Protein AF-A0A7S4CNW2-F1 (afdb_monomer_lite)

Radius of gyration: 15.55 Å; chains: 1; bounding box: 47×34×31 Å

Structure (mmCIF, N/CA/C/O backbone):
data_AF-A0A7S4CNW2-F1
#
_entry.id   AF-A0A7S4CNW2-F1
#
loop_
_atom_site.group_PDB
_atom_site.id
_atom_site.type_symbol
_atom_site.label_atom_id
_atom_site.label_alt_id
_atom_site.label_comp_id
_atom_site.label_asym_id
_atom_site.label_entity_id
_atom_site.label_seq_id
_atom_site.pdbx_PDB_ins_code
_atom_site.Cartn_x
_atom_site.Cartn_y
_atom_site.Cartn_z
_atom_site.occupancy
_atom_site.B_iso_or_equiv
_atom_site.auth_seq_id
_atom_site.auth_comp_id
_atom_site.auth_asym_id
_atom_site.auth_atom_id
_atom_site.pdbx_PDB_model_num
ATOM 1 N N . GLY A 1 1 ? -12.429 10.058 2.691 1.00 78.94 1 GLY A N 1
ATOM 2 C CA . GLY A 1 1 ? -13.743 10.379 2.092 1.00 78.94 1 GLY A CA 1
ATOM 3 C C . GLY A 1 1 ? -14.707 9.210 2.178 1.00 78.94 1 GLY A C 1
ATOM 4 O O . GLY A 1 1 ? -15.477 9.149 3.122 1.00 78.94 1 GLY A O 1
ATOM 5 N N . MET A 1 2 ? -14.634 8.255 1.245 1.00 91.00 2 MET A N 1
ATOM 6 C CA . MET A 1 2 ? -15.596 7.138 1.163 1.00 91.00 2 MET A CA 1
ATOM 7 C C . MET A 1 2 ? -15.704 6.282 2.433 1.00 91.00 2 MET A C 1
ATOM 9 O O . MET A 1 2 ? -16.817 5.986 2.858 1.00 91.00 2 MET A O 1
ATOM 13 N N . ALA A 1 3 ? -14.583 5.941 3.078 1.00 92.94 3 ALA A N 1
ATOM 14 C CA . ALA A 1 3 ? -14.602 5.167 4.325 1.00 92.94 3 ALA A CA 1
ATOM 15 C C . ALA A 1 3 ? -15.340 5.899 5.465 1.00 92.94 3 ALA A C 1
ATOM 17 O O . ALA A 1 3 ? -16.099 5.276 6.197 1.00 92.94 3 ALA A O 1
ATOM 18 N N . LYS A 1 4 ? -15.205 7.235 5.558 1.00 90.31 4 LYS A N 1
ATOM 19 C CA . LYS A 1 4 ? -15.921 8.061 6.555 1.00 90.31 4 LYS A CA 1
ATOM 20 C C . LYS A 1 4 ? -17.437 8.005 6.356 1.00 90.31 4 LYS A C 1
ATOM 22 O O . LYS A 1 4 ? -18.182 7.946 7.321 1.00 90.31 4 LYS A O 1
ATOM 27 N N . LEU A 1 5 ? -17.883 8.048 5.099 1.00 92.69 5 LEU A N 1
ATOM 28 C CA . LEU A 1 5 ? -19.307 8.100 4.759 1.00 92.69 5 LEU A CA 1
ATOM 29 C C . LEU A 1 5 ? -19.988 6.735 4.861 1.00 92.69 5 LEU A C 1
ATOM 31 O O . LEU A 1 5 ? -21.140 6.649 5.267 1.00 92.69 5 LEU A O 1
ATOM 35 N N . THR A 1 6 ? -19.292 5.680 4.447 1.00 90.00 6 THR A N 1
ATOM 36 C CA . THR A 1 6 ? -19.871 4.331 4.369 1.00 90.00 6 THR A CA 1
ATOM 37 C C . THR A 1 6 ? -19.663 3.519 5.641 1.00 90.00 6 THR A C 1
ATOM 39 O O . THR A 1 6 ? -20.369 2.537 5.844 1.00 90.00 6 THR A O 1
ATOM 42 N N . GLY A 1 7 ? -18.672 3.872 6.467 1.00 87.94 7 GLY A N 1
ATOM 43 C CA . GLY A 1 7 ? -18.209 3.035 7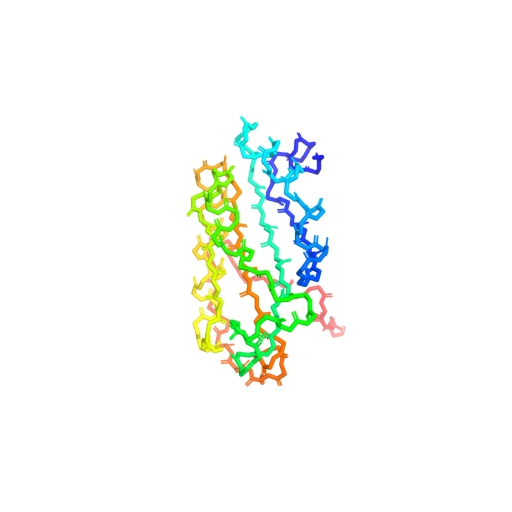.578 1.00 87.94 7 GLY A CA 1
ATOM 44 C C . GLY A 1 7 ? -17.566 1.714 7.130 1.00 87.94 7 GLY A C 1
ATOM 45 O O . GLY A 1 7 ? -17.203 0.897 7.971 1.00 87.94 7 GLY A O 1
ATOM 46 N N . GLY A 1 8 ? -17.432 1.490 5.819 1.00 90.31 8 GLY A N 1
ATOM 47 C CA . GLY A 1 8 ? -16.897 0.272 5.223 1.00 90.31 8 GLY A CA 1
ATOM 48 C C . GLY A 1 8 ? -15.517 0.474 4.603 1.00 90.31 8 GLY A C 1
ATOM 49 O O . GLY A 1 8 ? -15.007 1.592 4.506 1.00 90.31 8 GLY A O 1
ATOM 50 N N . LEU A 1 9 ? -14.922 -0.633 4.154 1.00 93.94 9 LEU A N 1
ATOM 51 C CA . LEU A 1 9 ? -13.632 -0.624 3.467 1.00 93.94 9 LEU A CA 1
ATOM 52 C C . LEU A 1 9 ? -13.704 0.231 2.195 1.00 93.94 9 LEU A C 1
ATOM 54 O O . LEU A 1 9 ? -14.498 -0.045 1.295 1.00 93.94 9 LEU A O 1
ATOM 58 N N . ALA A 1 10 ? -12.827 1.226 2.093 1.00 96.62 10 ALA A N 1
ATOM 59 C CA . ALA A 1 10 ? -12.607 1.966 0.854 1.00 96.62 10 ALA A CA 1
ATOM 60 C C . ALA A 1 10 ? -11.328 1.490 0.152 1.00 96.62 10 ALA A C 1
ATOM 62 O O . ALA A 1 10 ? -10.397 1.012 0.796 1.00 96.62 10 ALA A O 1
ATOM 63 N N . CYS A 1 11 ? -11.261 1.657 -1.169 1.00 96.56 11 CYS A N 1
ATOM 64 C CA . CYS A 1 11 ? -10.081 1.324 -1.963 1.00 96.56 11 CYS A CA 1
ATOM 65 C C . CYS A 1 11 ? -9.643 2.521 -2.810 1.00 96.56 11 CYS A C 1
ATOM 67 O O . CYS A 1 11 ? -10.483 3.251 -3.339 1.00 96.56 11 CYS A O 1
ATOM 69 N N . CYS A 1 12 ? -8.335 2.695 -2.982 1.00 96.00 12 CYS A N 1
ATOM 70 C CA . CYS A 1 12 ? -7.759 3.594 -3.975 1.00 96.00 12 CYS A CA 1
ATOM 71 C C . CYS A 1 12 ? -6.640 2.898 -4.756 1.00 96.00 12 CYS A C 1
ATOM 73 O O . CYS A 1 12 ? -5.991 1.978 -4.258 1.00 96.00 12 CYS A O 1
ATOM 75 N N . VAL A 1 13 ? -6.436 3.331 -6.001 1.00 96.44 13 VAL A N 1
ATOM 76 C CA . VAL A 1 13 ? -5.403 2.800 -6.894 1.00 96.44 13 VAL A CA 1
ATOM 77 C C . VAL A 1 13 ? -4.595 3.963 -7.453 1.00 96.44 13 VAL A C 1
ATOM 79 O O . VAL A 1 13 ? -5.174 4.967 -7.868 1.00 96.44 13 VAL A O 1
ATOM 82 N N . ALA A 1 14 ? -3.272 3.833 -7.480 1.00 95.38 14 ALA A N 1
ATOM 83 C CA . ALA A 1 14 ? -2.386 4.796 -8.123 1.00 95.38 14 ALA A CA 1
ATOM 84 C C . ALA A 1 14 ? -1.214 4.115 -8.839 1.00 95.38 14 ALA A C 1
ATOM 86 O O . ALA A 1 14 ? -0.889 2.949 -8.616 1.00 95.38 14 ALA A O 1
ATOM 87 N N . THR A 1 15 ? -0.555 4.857 -9.722 1.00 93.12 15 THR A N 1
ATOM 88 C CA . THR A 1 15 ? 0.679 4.402 -10.371 1.00 93.12 15 THR A CA 1
ATOM 89 C C . THR A 1 15 ? 1.862 4.445 -9.397 1.00 93.12 15 THR A C 1
ATOM 91 O O . THR A 1 15 ? 1.767 5.011 -8.307 1.00 93.12 15 THR A O 1
ATOM 94 N N . SER A 1 16 ? 3.007 3.902 -9.812 1.00 92.31 16 SER A N 1
ATOM 95 C CA . SER A 1 16 ? 4.280 4.093 -9.106 1.00 92.31 16 SER A CA 1
ATOM 96 C C . SER A 1 16 ? 4.677 5.565 -9.024 1.00 92.31 16 SER A C 1
ATOM 98 O O . SER A 1 16 ? 4.171 6.403 -9.780 1.00 92.31 16 SER A O 1
ATOM 100 N N . GLY A 1 17 ? 5.634 5.865 -8.147 1.00 92.00 17 GLY A N 1
ATOM 101 C CA . GLY A 1 17 ? 6.310 7.159 -8.109 1.00 92.00 17 GLY A CA 1
ATOM 102 C C . GLY A 1 17 ? 5.337 8.308 -7.810 1.00 92.00 17 GLY A C 1
ATOM 103 O O . GLY A 1 17 ? 4.778 8.316 -6.715 1.00 92.00 17 GLY A O 1
ATOM 104 N N . PRO A 1 18 ? 5.095 9.252 -8.745 1.00 93.12 18 PRO A N 1
ATOM 105 C CA . PRO A 1 18 ? 4.236 10.418 -8.510 1.00 93.12 18 PRO A CA 1
ATOM 106 C C . PRO A 1 18 ? 2.801 10.057 -8.094 1.00 93.12 18 PRO A C 1
ATOM 108 O O . PRO A 1 18 ? 2.192 10.759 -7.290 1.00 93.12 18 PRO A O 1
ATOM 111 N N . GLY A 1 19 ? 2.258 8.950 -8.614 1.00 93.94 19 GLY A N 1
ATOM 112 C CA . GLY A 1 19 ? 0.929 8.475 -8.230 1.00 93.94 19 GLY A CA 1
ATOM 113 C C . GLY A 1 19 ? 0.885 8.074 -6.756 1.00 93.94 19 GLY A C 1
ATOM 114 O O . GLY A 1 19 ? 0.055 8.575 -6.000 1.00 93.94 19 GLY A O 1
ATOM 115 N N . ALA A 1 20 ? 1.820 7.220 -6.338 1.00 94.69 20 ALA A N 1
ATOM 116 C CA . ALA A 1 20 ? 1.963 6.792 -4.953 1.00 94.69 20 ALA A CA 1
ATOM 117 C C . ALA A 1 20 ? 2.240 7.977 -4.011 1.00 94.69 20 ALA A C 1
ATOM 119 O O . ALA A 1 20 ? 1.600 8.089 -2.970 1.00 94.69 20 ALA A O 1
ATOM 120 N N . THR A 1 21 ? 3.128 8.905 -4.379 1.00 95.00 21 THR A N 1
ATOM 121 C CA . THR A 1 21 ? 3.435 10.072 -3.533 1.00 95.00 21 THR A CA 1
ATOM 122 C C . THR A 1 21 ? 2.241 11.006 -3.357 1.00 95.00 21 THR A C 1
ATOM 124 O O . THR A 1 21 ? 2.074 11.576 -2.282 1.00 95.00 21 THR A O 1
ATOM 127 N N . ASN A 1 22 ? 1.379 11.138 -4.370 1.00 95.94 22 ASN A N 1
ATOM 128 C CA . ASN A 1 22 ? 0.163 11.946 -4.265 1.00 95.94 22 ASN A CA 1
ATOM 129 C C . ASN A 1 22 ? -0.879 11.333 -3.318 1.00 95.94 22 ASN A C 1
ATOM 131 O O . ASN A 1 22 ? -1.722 12.059 -2.796 1.00 95.94 22 ASN A O 1
ATOM 135 N N . LEU A 1 23 ? -0.826 10.019 -3.072 1.00 96.19 23 LEU A N 1
ATOM 136 C CA . LEU A 1 23 ? -1.700 9.372 -2.096 1.00 96.19 23 LEU A CA 1
ATOM 137 C C . LEU A 1 23 ? -1.263 9.620 -0.648 1.00 96.19 23 LEU A C 1
ATOM 139 O O . LEU A 1 23 ? -2.100 9.518 0.245 1.00 96.19 23 LEU A O 1
ATOM 143 N N . THR A 1 24 ? 0.008 9.946 -0.396 1.00 95.44 24 THR A N 1
ATOM 144 C CA . THR A 1 24 ? 0.588 9.977 0.956 1.00 95.44 24 THR A CA 1
ATOM 145 C C . THR A 1 24 ? -0.228 10.805 1.939 1.00 95.44 24 THR A C 1
ATOM 147 O O . THR A 1 24 ? -0.581 10.301 2.999 1.00 95.44 24 THR A O 1
ATOM 150 N N . THR A 1 25 ? -0.587 12.040 1.595 1.00 95.69 25 THR A N 1
ATOM 151 C CA . THR A 1 25 ? -1.337 12.920 2.506 1.00 95.69 25 THR A CA 1
ATOM 152 C C . THR A 1 25 ? -2.712 12.350 2.853 1.00 95.69 25 THR A C 1
ATOM 154 O O . THR A 1 25 ? -3.079 12.308 4.023 1.00 95.69 25 THR A O 1
ATOM 157 N N . GLY A 1 26 ? -3.448 11.848 1.859 1.00 95.50 26 GLY A N 1
ATOM 158 C CA . GLY A 1 26 ? -4.773 11.262 2.069 1.00 95.50 26 GLY A CA 1
ATOM 159 C C . GLY A 1 26 ? -4.742 9.927 2.816 1.00 95.50 26 GLY A C 1
ATOM 160 O O . GLY A 1 26 ? -5.658 9.633 3.579 1.00 95.50 26 GLY A O 1
ATOM 161 N N . LEU A 1 27 ? -3.700 9.116 2.617 1.00 96.50 27 LEU A N 1
ATOM 162 C CA . LEU A 1 27 ? -3.536 7.854 3.339 1.00 96.50 27 LEU A CA 1
ATOM 163 C C . LEU A 1 27 ? -3.108 8.079 4.789 1.00 96.50 27 LEU A C 1
ATOM 165 O O . LEU A 1 27 ? -3.596 7.385 5.672 1.00 96.50 27 LEU A O 1
ATOM 169 N N . VAL A 1 28 ? -2.247 9.061 5.051 1.00 96.12 28 VAL A N 1
ATOM 170 C CA . VAL A 1 28 ? -1.869 9.423 6.422 1.00 96.12 28 VAL A CA 1
ATOM 171 C C . VAL A 1 28 ? -3.069 9.995 7.182 1.00 96.12 28 VAL A C 1
ATOM 173 O O . VAL A 1 28 ? -3.295 9.587 8.316 1.00 96.12 28 VAL A O 1
ATOM 176 N N . ASP A 1 29 ? -3.888 10.847 6.551 1.00 95.69 29 ASP A N 1
ATOM 177 C CA . ASP A 1 29 ? -5.164 11.320 7.123 1.00 95.69 29 ASP A CA 1
ATOM 178 C C . ASP A 1 29 ? -6.096 10.147 7.459 1.00 95.69 29 ASP A C 1
ATOM 180 O O . ASP A 1 29 ? -6.600 10.034 8.572 1.00 95.69 29 ASP A O 1
ATOM 184 N N . ALA A 1 30 ? -6.261 9.203 6.526 1.00 95.62 30 ALA A N 1
ATOM 185 C CA . ALA A 1 30 ? -7.097 8.030 6.756 1.00 95.62 30 ALA A CA 1
ATOM 186 C C . ALA A 1 30 ? -6.575 7.121 7.882 1.00 95.62 30 ALA A C 1
ATOM 188 O O . ALA A 1 30 ? -7.378 6.555 8.621 1.00 95.62 30 ALA A O 1
ATOM 189 N N . ALA A 1 31 ? -5.253 6.983 8.020 1.00 94.75 31 ALA A N 1
ATOM 190 C CA . ALA A 1 31 ? -4.642 6.217 9.101 1.00 94.75 31 ALA A CA 1
ATOM 191 C C . ALA A 1 31 ? -4.817 6.916 10.458 1.00 94.75 31 ALA A C 1
ATOM 193 O O . ALA A 1 31 ? -5.128 6.248 11.441 1.00 94.75 31 ALA A O 1
ATOM 194 N N . ALA A 1 32 ? -4.662 8.243 10.500 1.00 94.62 32 ALA A N 1
ATOM 195 C CA . ALA A 1 32 ? -4.870 9.049 11.702 1.00 94.62 32 ALA A CA 1
ATOM 196 C C . ALA A 1 32 ? -6.331 9.020 12.183 1.00 94.62 32 ALA A C 1
ATOM 198 O O . ALA A 1 32 ? -6.582 9.019 13.385 1.00 94.62 32 ALA A O 1
ATOM 199 N N . ASP A 1 33 ? -7.278 8.921 11.250 1.00 95.00 33 ASP A N 1
ATOM 200 C CA . ASP A 1 33 ? -8.713 8.838 11.531 1.00 95.00 33 ASP A CA 1
ATOM 201 C C . ASP A 1 33 ? -9.228 7.406 11.758 1.00 95.00 33 ASP A C 1
ATOM 203 O O . ASP A 1 33 ? -10.440 7.192 11.826 1.00 95.00 33 ASP A O 1
ATOM 207 N N . PHE A 1 34 ? -8.333 6.417 11.858 1.00 94.38 34 PHE A N 1
ATOM 208 C CA . PHE A 1 34 ? -8.679 5.003 12.041 1.00 94.38 34 PHE A CA 1
ATOM 209 C C . PHE A 1 34 ? -9.686 4.487 10.997 1.00 94.38 34 PHE A C 1
ATOM 211 O O . PHE A 1 34 ? -10.697 3.850 11.310 1.00 94.38 34 PHE A O 1
ATOM 218 N N . LEU A 1 35 ? -9.447 4.7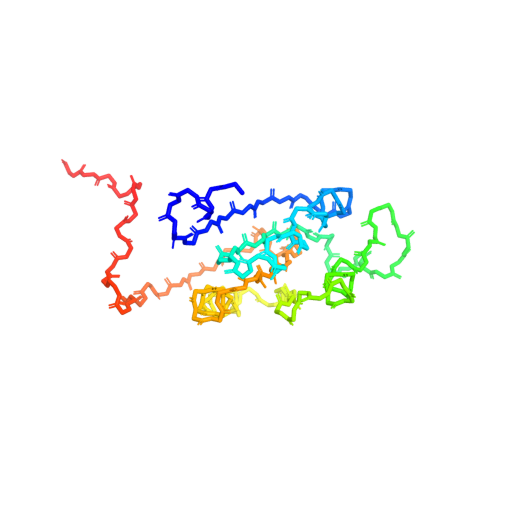96 9.722 1.00 96.12 35 LEU A N 1
ATOM 219 C CA . LEU A 1 35 ? -10.345 4.407 8.640 1.00 96.12 35 LEU A CA 1
ATOM 220 C C . LEU A 1 35 ? -9.852 3.152 7.913 1.00 96.12 35 LEU A C 1
ATOM 222 O O . LEU A 1 35 ? -8.677 3.082 7.546 1.00 96.12 35 LEU A O 1
ATOM 226 N N . PRO A 1 36 ? -10.750 2.198 7.600 1.00 96.50 36 PRO A N 1
ATOM 227 C CA . PRO A 1 36 ? -10.403 1.019 6.818 1.00 96.50 36 PRO A CA 1
ATOM 228 C C . PRO A 1 36 ? -10.195 1.402 5.345 1.00 96.50 36 PRO A C 1
ATOM 230 O O . PRO A 1 36 ? -11.155 1.614 4.595 1.00 96.50 36 PRO A O 1
ATOM 233 N N . VAL A 1 37 ? -8.936 1.484 4.909 1.00 97.44 37 VAL A N 1
ATOM 234 C CA . VAL A 1 37 ? -8.586 1.814 3.516 1.00 97.44 37 VAL A CA 1
ATOM 235 C C . VAL A 1 37 ? -7.560 0.834 2.958 1.00 97.44 37 VAL A C 1
ATOM 237 O O . VAL A 1 37 ? -6.523 0.587 3.565 1.00 97.44 37 VAL A O 1
ATOM 240 N N . LEU A 1 38 ? -7.822 0.321 1.757 1.00 97.81 38 LEU A N 1
ATOM 241 C CA . LEU A 1 38 ? -6.863 -0.423 0.947 1.00 97.81 38 LEU A CA 1
ATOM 242 C C . LEU A 1 38 ? -6.278 0.490 -0.141 1.00 97.81 38 LEU A C 1
ATOM 244 O O . LEU A 1 38 ? -6.998 0.982 -1.007 1.00 97.81 38 LEU A O 1
ATOM 248 N N . ALA A 1 39 ? -4.966 0.694 -0.121 1.00 97.56 39 ALA A N 1
ATOM 249 C CA . ALA A 1 39 ? -4.233 1.428 -1.142 1.00 97.56 39 ALA A CA 1
ATOM 250 C C . ALA A 1 39 ? -3.454 0.461 -2.035 1.00 97.56 39 ALA A C 1
ATOM 252 O O . ALA A 1 39 ? -2.630 -0.314 -1.550 1.00 97.56 39 ALA A O 1
ATOM 253 N N . ILE A 1 40 ? -3.680 0.527 -3.343 1.00 97.12 40 ILE A N 1
ATOM 254 C CA . ILE A 1 40 ? -2.980 -0.303 -4.325 1.00 97.12 40 ILE A CA 1
ATOM 255 C C . ILE A 1 40 ? -2.109 0.598 -5.188 1.00 97.12 40 ILE A C 1
ATOM 257 O O . ILE A 1 40 ? -2.596 1.560 -5.782 1.00 97.12 40 ILE A O 1
ATOM 261 N N . THR A 1 41 ? -0.821 0.288 -5.283 1.00 96.06 41 THR A N 1
ATOM 262 C CA . THR A 1 41 ? 0.091 1.019 -6.165 1.00 96.06 41 THR A CA 1
ATOM 263 C C . THR A 1 41 ? 0.756 0.104 -7.177 1.00 96.06 41 THR A C 1
ATOM 265 O O . THR A 1 41 ? 1.060 -1.054 -6.895 1.00 96.06 41 THR A O 1
ATOM 268 N N . GLY A 1 42 ? 1.010 0.627 -8.374 1.00 93.38 42 GLY A N 1
ATOM 269 C CA . GLY A 1 42 ? 1.956 0.002 -9.297 1.00 93.38 42 GLY A CA 1
ATOM 270 C C . GLY A 1 42 ? 3.398 0.211 -8.830 1.00 93.38 42 GLY A C 1
ATOM 271 O O . GLY A 1 42 ? 3.708 1.221 -8.206 1.00 93.38 42 GLY A O 1
ATOM 272 N N . LEU A 1 43 ? 4.293 -0.709 -9.168 1.00 91.44 43 LEU A N 1
ATOM 273 C CA . LEU A 1 43 ? 5.747 -0.588 -9.061 1.00 91.44 43 LEU A CA 1
ATOM 274 C C . LEU A 1 43 ? 6.368 -0.740 -10.450 1.00 91.44 43 LEU A C 1
ATOM 276 O O . LEU A 1 43 ? 5.781 -1.346 -11.351 1.00 91.44 43 LEU A O 1
ATOM 280 N N . LYS A 1 44 ? 7.593 -0.233 -10.616 1.00 90.31 44 LYS A N 1
ATOM 281 C CA . LYS A 1 44 ? 8.399 -0.580 -11.792 1.00 90.31 44 LYS A CA 1
ATOM 282 C C . LYS A 1 44 ? 8.675 -2.078 -11.837 1.00 90.31 44 LYS A C 1
ATOM 284 O O . LYS A 1 44 ? 8.507 -2.789 -10.845 1.00 90.31 44 LYS A O 1
ATOM 289 N N . ALA A 1 45 ? 9.106 -2.533 -13.010 1.00 88.81 45 ALA A N 1
ATOM 290 C CA . ALA A 1 45 ? 9.493 -3.917 -13.195 1.00 88.81 45 ALA A CA 1
ATOM 291 C C . ALA A 1 45 ? 10.586 -4.273 -12.185 1.00 88.81 45 ALA A C 1
ATOM 293 O O . ALA A 1 45 ? 11.482 -3.461 -11.951 1.00 88.81 45 ALA A O 1
ATOM 294 N N . ARG A 1 46 ? 10.534 -5.479 -11.612 1.00 89.00 46 ARG A N 1
ATOM 295 C CA . ARG A 1 46 ? 11.480 -5.909 -10.562 1.00 89.00 46 ARG A CA 1
ATOM 296 C C . ARG A 1 46 ? 12.950 -5.688 -10.948 1.00 89.00 46 ARG A C 1
ATOM 298 O O . ARG A 1 46 ? 13.745 -5.293 -10.105 1.00 89.00 46 ARG A O 1
ATOM 305 N N . ARG A 1 47 ? 13.282 -5.867 -12.232 1.00 87.12 47 ARG A N 1
ATOM 306 C CA . ARG A 1 47 ? 14.622 -5.640 -12.813 1.00 87.12 47 ARG A CA 1
ATOM 307 C C . ARG A 1 47 ? 15.104 -4.181 -12.803 1.00 87.12 47 ARG A C 1
ATOM 309 O O . ARG A 1 47 ? 16.293 -3.950 -12.943 1.00 87.12 47 ARG A O 1
ATOM 316 N N . ASP A 1 48 ? 14.189 -3.218 -12.704 1.00 84.94 48 ASP A N 1
ATOM 317 C CA . ASP A 1 48 ? 14.474 -1.781 -12.813 1.00 84.94 48 ASP A CA 1
ATOM 318 C C . ASP A 1 48 ? 14.461 -1.076 -11.440 1.00 84.94 48 ASP A C 1
ATOM 320 O O . ASP A 1 48 ? 14.716 0.129 -11.368 1.00 84.94 48 ASP A O 1
ATOM 324 N N . LEU A 1 49 ? 14.148 -1.803 -10.359 1.00 84.25 49 LEU A N 1
ATOM 325 C CA . LEU A 1 49 ? 14.082 -1.271 -8.995 1.00 84.25 49 LEU A CA 1
ATOM 326 C C . LEU A 1 49 ? 15.483 -1.050 -8.412 1.00 84.25 49 LEU A C 1
ATOM 328 O O . LEU A 1 49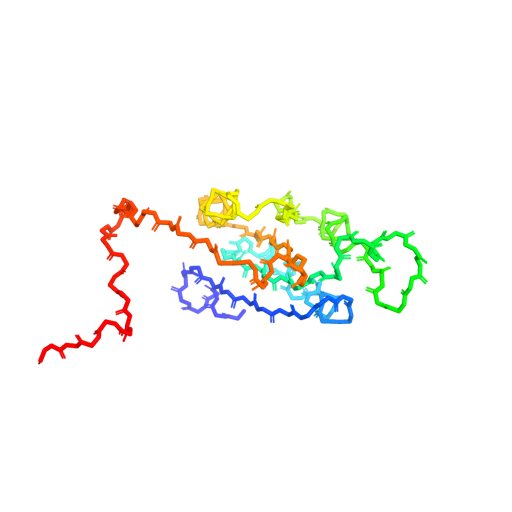 ? 16.352 -1.910 -8.519 1.00 84.25 49 LEU A O 1
ATOM 332 N N . GLY A 1 50 ? 15.696 0.091 -7.753 1.00 79.69 50 GLY A N 1
ATOM 333 C CA . GLY A 1 50 ? 16.962 0.421 -7.084 1.00 79.69 50 GLY A CA 1
ATOM 334 C C . GLY A 1 50 ? 18.069 0.935 -8.013 1.00 79.69 50 GLY A C 1
ATOM 335 O O . GLY A 1 50 ? 19.161 1.263 -7.547 1.00 79.69 50 GLY A O 1
ATOM 336 N N . HIS A 1 51 ? 17.794 1.062 -9.312 1.00 82.50 51 HIS A N 1
ATOM 337 C CA . HIS A 1 51 ? 18.731 1.573 -10.314 1.00 82.50 51 HIS A CA 1
ATOM 338 C C . HIS A 1 51 ? 18.689 3.105 -10.481 1.00 82.50 51 HIS A C 1
ATOM 340 O O . HIS A 1 51 ? 19.287 3.626 -11.425 1.00 82.50 51 HIS A O 1
ATOM 346 N N . ARG A 1 52 ? 17.991 3.837 -9.594 1.00 76.50 52 ARG A N 1
ATOM 347 C CA . ARG A 1 52 ? 17.809 5.307 -9.630 1.00 76.50 52 ARG A CA 1
ATOM 348 C C . ARG A 1 52 ? 17.276 5.810 -10.971 1.00 76.50 52 ARG A C 1
ATOM 350 O O . ARG A 1 52 ? 17.619 6.889 -11.448 1.00 76.50 52 ARG A O 1
ATOM 357 N N . GLN A 1 53 ? 16.435 4.993 -11.589 1.00 76.75 53 GLN A N 1
ATOM 358 C CA . GLN A 1 53 ? 15.802 5.299 -12.861 1.00 76.75 53 GLN A CA 1
ATOM 359 C C . GLN A 1 53 ? 14.593 6.221 -12.652 1.00 76.75 53 GLN A C 1
ATOM 361 O O . GLN A 1 53 ? 14.141 6.456 -11.532 1.00 76.75 53 GLN A O 1
ATOM 366 N N . PHE A 1 54 ? 14.018 6.726 -13.744 1.00 78.31 54 PHE A N 1
ATOM 367 C CA . PHE A 1 54 ? 12.803 7.543 -13.686 1.00 78.31 54 PHE A CA 1
ATOM 368 C C . PHE A 1 54 ? 11.695 6.849 -12.869 1.00 78.31 54 PHE A C 1
ATOM 370 O O . PHE A 1 54 ? 11.370 5.692 -13.154 1.00 78.31 54 PHE A O 1
ATOM 377 N N . GLN A 1 55 ? 11.141 7.558 -11.876 1.00 81.56 55 GLN A N 1
ATOM 378 C CA . GLN A 1 55 ? 10.110 7.094 -10.927 1.00 81.56 55 GLN A CA 1
ATOM 379 C C . GLN A 1 55 ? 10.507 5.913 -10.017 1.00 81.56 55 GLN A C 1
ATOM 381 O O . GLN A 1 55 ? 9.635 5.237 -9.473 1.00 81.56 55 GLN A O 1
ATOM 386 N N . ASP A 1 56 ? 11.805 5.673 -9.819 1.00 83.44 56 ASP A N 1
ATOM 387 C CA . ASP A 1 56 ? 12.320 4.686 -8.864 1.00 83.44 56 ASP A CA 1
ATOM 388 C C . ASP A 1 56 ? 12.259 5.237 -7.428 1.00 83.44 56 ASP A C 1
ATOM 390 O O . ASP A 1 56 ? 13.228 5.774 -6.891 1.00 83.44 56 ASP A O 1
ATOM 394 N N . ILE A 1 57 ? 11.066 5.172 -6.831 1.00 87.44 57 ILE A N 1
ATOM 395 C CA . ILE A 1 57 ? 10.809 5.564 -5.443 1.00 87.44 57 ILE A CA 1
ATOM 396 C C . ILE A 1 57 ? 10.517 4.303 -4.636 1.00 87.44 57 ILE A C 1
ATOM 398 O O . ILE A 1 57 ? 9.639 3.517 -4.995 1.00 87.44 57 ILE A O 1
ATOM 402 N N . ASN A 1 58 ? 11.189 4.139 -3.492 1.00 90.69 58 ASN A N 1
ATOM 403 C CA . ASN A 1 58 ? 10.832 3.102 -2.526 1.00 90.69 58 ASN A CA 1
ATOM 404 C C . ASN A 1 58 ? 9.560 3.502 -1.758 1.00 90.69 58 ASN A C 1
ATOM 406 O O . ASN A 1 58 ? 9.595 3.895 -0.592 1.00 90.69 58 ASN A O 1
ATOM 410 N N . GLN A 1 59 ? 8.423 3.417 -2.445 1.00 92.88 59 GLN A N 1
ATOM 411 C CA . GLN A 1 59 ? 7.117 3.789 -1.906 1.00 92.88 59 GLN A CA 1
ATOM 412 C C . GLN A 1 59 ? 6.6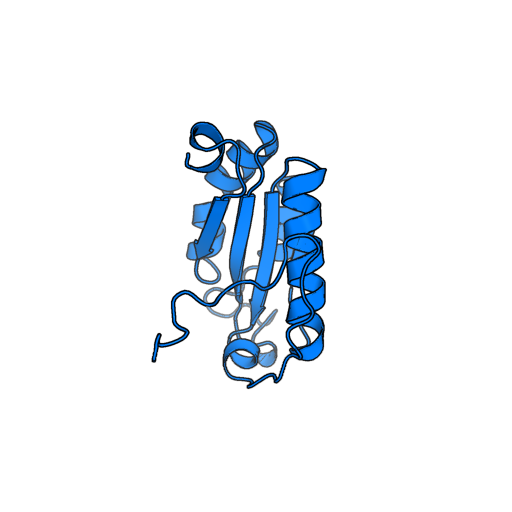66 2.872 -0.759 1.00 92.88 59 GLN A C 1
ATOM 414 O O . GLN A 1 59 ? 5.927 3.314 0.113 1.00 92.88 59 GLN A O 1
ATOM 419 N N . ILE A 1 60 ? 7.160 1.627 -0.695 1.00 94.69 60 ILE A N 1
ATOM 420 C CA . ILE A 1 60 ? 6.884 0.718 0.427 1.00 94.69 60 ILE A CA 1
ATOM 421 C C . ILE A 1 60 ? 7.443 1.315 1.721 1.00 94.69 60 ILE A C 1
ATOM 423 O O . ILE A 1 60 ? 6.680 1.530 2.662 1.00 94.69 60 ILE A O 1
ATOM 427 N N . ALA A 1 61 ? 8.742 1.633 1.735 1.00 94.56 61 ALA A N 1
ATOM 428 C CA . ALA A 1 61 ? 9.406 2.243 2.884 1.00 94.56 61 ALA A CA 1
ATOM 429 C C . ALA A 1 61 ? 8.856 3.644 3.187 1.00 94.56 61 ALA A C 1
ATOM 431 O O . ALA A 1 61 ? 8.681 3.999 4.348 1.00 94.56 61 ALA A O 1
ATOM 432 N N . MET A 1 62 ? 8.529 4.426 2.153 1.00 95.38 62 MET A N 1
ATOM 433 C CA . MET A 1 62 ? 7.904 5.741 2.313 1.00 95.38 62 MET A CA 1
ATOM 434 C C . MET A 1 62 ? 6.607 5.658 3.126 1.00 95.38 62 MET A C 1
ATOM 436 O O . MET A 1 62 ? 6.446 6.403 4.087 1.00 95.38 62 MET A O 1
ATOM 440 N N . PHE A 1 63 ? 5.701 4.739 2.778 1.00 96.56 63 PHE A N 1
ATOM 441 C CA . PHE A 1 63 ? 4.441 4.578 3.503 1.00 96.56 63 PHE A CA 1
ATOM 442 C C . PHE A 1 63 ? 4.633 4.000 4.909 1.00 96.56 63 PHE A C 1
ATOM 444 O O . PHE A 1 63 ? 3.965 4.455 5.834 1.00 96.56 63 PHE A O 1
ATOM 451 N N . GLN A 1 64 ? 5.574 3.068 5.100 1.00 96.06 64 GLN A N 1
ATOM 452 C CA . GLN A 1 64 ? 5.915 2.555 6.438 1.00 96.06 64 GLN A CA 1
ATOM 453 C C . GLN A 1 64 ? 6.389 3.685 7.357 1.00 96.06 64 GLN A C 1
ATOM 455 O O . GLN A 1 64 ? 5.885 3.840 8.466 1.00 96.06 64 GLN A O 1
ATOM 460 N N . ASN A 1 65 ? 7.295 4.529 6.859 1.00 94.75 65 ASN A N 1
ATOM 461 C CA . ASN A 1 65 ? 7.817 5.675 7.600 1.00 94.75 65 ASN A CA 1
ATOM 462 C C . ASN A 1 65 ? 6.760 6.767 7.831 1.00 94.75 65 ASN A C 1
ATOM 464 O O . ASN A 1 65 ? 6.898 7.561 8.755 1.00 94.75 65 ASN A O 1
ATOM 468 N N . ALA A 1 66 ? 5.705 6.803 7.015 1.00 92.88 66 ALA A N 1
ATOM 469 C CA . ALA A 1 66 ? 4.573 7.710 7.174 1.00 92.88 66 ALA A CA 1
ATOM 470 C C . ALA A 1 66 ? 3.511 7.202 8.174 1.00 92.88 66 ALA A C 1
ATOM 472 O O . ALA A 1 66 ? 2.494 7.864 8.361 1.00 92.88 66 ALA A O 1
ATOM 473 N N . GLY A 1 67 ? 3.725 6.046 8.815 1.00 91.31 67 GLY A N 1
ATOM 474 C CA . GLY A 1 67 ? 2.811 5.479 9.815 1.00 91.31 67 GLY A CA 1
ATOM 475 C C . GLY A 1 67 ? 1.850 4.411 9.283 1.00 91.31 67 GLY A C 1
ATOM 476 O O . GLY A 1 67 ? 0.978 3.956 10.019 1.00 91.31 67 GLY A O 1
ATOM 477 N N . ILE A 1 68 ? 2.002 3.970 8.029 1.00 95.44 68 ILE A N 1
ATOM 478 C CA . ILE A 1 68 ? 1.203 2.880 7.451 1.00 95.44 68 ILE A CA 1
ATOM 479 C C . ILE A 1 68 ? 1.927 1.555 7.706 1.00 95.44 68 ILE A C 1
ATOM 481 O O . ILE A 1 68 ? 2.754 1.105 6.908 1.00 95.44 68 ILE A O 1
ATOM 485 N N . SER A 1 69 ? 1.605 0.924 8.836 1.00 88.88 69 SER A N 1
ATOM 486 C CA . SER A 1 69 ? 2.271 -0.294 9.319 1.00 88.88 69 SER A CA 1
ATOM 487 C C . SER A 1 69 ? 2.187 -1.463 8.334 1.00 88.88 69 SER A C 1
ATOM 489 O O . SER A 1 69 ? 3.153 -2.206 8.155 1.00 88.88 69 SER A O 1
ATOM 491 N N . PHE A 1 70 ? 1.045 -1.631 7.659 1.00 95.50 70 PHE A N 1
ATOM 492 C CA . PHE A 1 70 ? 0.889 -2.648 6.623 1.00 95.50 70 PHE A CA 1
ATOM 493 C C . PHE A 1 70 ? 1.175 -2.037 5.253 1.00 95.50 70 PHE A C 1
ATOM 495 O O . PHE A 1 70 ? 0.281 -1.532 4.586 1.00 95.50 70 PHE A O 1
ATOM 502 N N . SER A 1 71 ? 2.427 -2.100 4.814 1.00 96.62 71 SER A N 1
ATOM 503 C CA . SER A 1 71 ? 2.839 -1.704 3.465 1.00 96.62 71 SER A CA 1
ATOM 504 C C . SER A 1 71 ? 3.768 -2.780 2.911 1.00 96.62 71 SER A C 1
ATOM 506 O O . SER A 1 71 ? 4.840 -3.020 3.474 1.00 96.62 71 SER A O 1
ATOM 508 N N . LYS A 1 72 ? 3.328 -3.486 1.860 1.00 96.25 72 LYS A N 1
ATOM 509 C CA . LYS A 1 72 ? 4.027 -4.654 1.293 1.00 96.25 72 LYS A CA 1
ATOM 510 C C . LYS A 1 72 ? 4.039 -4.636 -0.233 1.00 96.25 72 LYS A C 1
ATOM 512 O O . LYS A 1 72 ? 3.076 -4.209 -0.860 1.00 96.25 72 LYS A O 1
ATOM 517 N N . GLY A 1 73 ? 5.121 -5.141 -0.820 1.00 94.31 73 GLY A N 1
ATOM 518 C CA . GLY A 1 73 ? 5.211 -5.439 -2.250 1.00 94.31 73 GLY A CA 1
ATOM 519 C C . GLY A 1 73 ? 4.843 -6.893 -2.533 1.00 94.31 73 GLY A C 1
ATOM 520 O O . GLY A 1 73 ? 5.192 -7.769 -1.743 1.00 94.31 73 GLY A O 1
ATOM 521 N N . ILE A 1 74 ? 4.149 -7.149 -3.640 1.00 94.12 74 ILE A N 1
ATOM 522 C CA . ILE A 1 74 ? 3.927 -8.500 -4.163 1.00 94.12 74 ILE A CA 1
ATOM 523 C C . ILE A 1 74 ? 5.094 -8.828 -5.093 1.00 94.12 74 ILE A C 1
ATOM 525 O O . ILE A 1 74 ? 5.249 -8.199 -6.136 1.00 94.12 74 ILE A O 1
ATOM 529 N N . TRP A 1 75 ? 5.925 -9.793 -4.706 1.00 91.00 75 TRP A N 1
ATOM 530 C CA . TRP A 1 75 ? 7.121 -10.173 -5.469 1.00 91.00 75 TRP A CA 1
ATOM 531 C C . TRP A 1 75 ? 6.940 -11.466 -6.265 1.00 91.00 75 TRP A C 1
ATOM 533 O O . TRP A 1 75 ? 7.588 -11.630 -7.299 1.00 91.00 75 TRP A O 1
ATOM 543 N N . ASP A 1 76 ? 6.045 -12.342 -5.806 1.00 90.62 76 ASP A N 1
ATOM 544 C CA . ASP A 1 76 ? 5.608 -13.560 -6.485 1.00 90.62 76 ASP A CA 1
ATOM 545 C C . ASP A 1 76 ? 4.089 -13.510 -6.699 1.00 90.62 76 ASP A C 1
ATOM 547 O O . ASP A 1 76 ? 3.316 -13.143 -5.809 1.00 90.62 76 ASP A O 1
ATOM 551 N N . SER A 1 77 ? 3.653 -13.871 -7.902 1.00 87.56 77 SER A N 1
ATOM 552 C CA . SER A 1 77 ? 2.257 -13.813 -8.321 1.00 87.56 77 SER A CA 1
ATOM 553 C C . SER A 1 77 ? 1.386 -14.813 -7.553 1.00 87.56 77 SER A C 1
ATOM 555 O O . SER A 1 77 ? 0.211 -14.548 -7.294 1.00 87.56 77 SER A O 1
ATOM 557 N N . LYS A 1 78 ? 1.982 -15.910 -7.068 1.00 87.62 78 LYS A N 1
ATOM 558 C CA . LYS A 1 78 ? 1.312 -16.904 -6.213 1.00 87.62 78 LYS A CA 1
ATOM 559 C C . LYS A 1 78 ? 0.923 -16.357 -4.839 1.00 87.62 78 LYS A C 1
ATOM 561 O O . LYS A 1 78 ? -0.037 -16.836 -4.238 1.00 87.62 78 LYS A O 1
ATOM 566 N N . GLU A 1 79 ? 1.638 -15.351 -4.340 1.00 89.06 79 GLU A N 1
ATOM 567 C CA . GLU A 1 79 ? 1.392 -14.762 -3.020 1.00 89.06 79 GLU A CA 1
ATOM 568 C C . GLU A 1 79 ? 0.335 -13.655 -3.046 1.00 89.06 79 GLU A C 1
ATOM 570 O O . GLU A 1 79 ? -0.147 -13.245 -1.986 1.00 89.06 79 GLU A O 1
ATOM 575 N N . ALA A 1 80 ? -0.056 -13.186 -4.236 1.00 89.44 80 ALA A N 1
ATOM 576 C CA . ALA A 1 80 ? -0.932 -12.032 -4.400 1.00 89.44 80 ALA A CA 1
ATOM 577 C C . ALA A 1 80 ? -2.226 -12.167 -3.585 1.00 89.44 80 ALA A C 1
ATOM 579 O O . ALA A 1 80 ? -2.571 -11.279 -2.807 1.00 89.44 80 ALA A O 1
ATOM 580 N N . VAL A 1 81 ? -2.900 -13.314 -3.691 1.00 88.94 81 VAL A N 1
ATOM 581 C CA . VAL A 1 81 ? -4.168 -13.594 -2.996 1.00 88.94 81 VAL A CA 1
ATOM 582 C C . VAL A 1 81 ? -4.003 -13.531 -1.482 1.00 88.94 81 VAL A C 1
ATOM 584 O O . VAL A 1 81 ? -4.820 -12.922 -0.789 1.00 88.94 81 VAL A O 1
ATOM 587 N N . THR A 1 82 ? -2.935 -14.131 -0.962 1.00 90.56 82 THR A N 1
ATOM 588 C CA . THR A 1 82 ? -2.638 -14.155 0.473 1.00 90.56 82 THR A CA 1
ATOM 589 C C . THR A 1 82 ? -2.321 -12.753 0.983 1.00 90.56 82 THR A C 1
ATOM 591 O O . THR A 1 82 ? -2.842 -12.338 2.017 1.00 90.56 82 THR A O 1
ATOM 594 N N . ILE A 1 83 ? -1.509 -11.987 0.248 1.00 93.88 83 ILE A N 1
ATOM 595 C CA . ILE A 1 83 ? -1.140 -10.617 0.620 1.00 93.88 83 ILE A CA 1
ATOM 596 C C . ILE A 1 83 ? -2.369 -9.706 0.610 1.00 93.88 83 ILE A C 1
ATOM 598 O O . ILE A 1 83 ? -2.568 -8.971 1.576 1.00 93.88 83 ILE A O 1
ATOM 602 N N . PHE A 1 84 ? -3.225 -9.791 -0.411 1.00 93.69 84 PHE A N 1
ATOM 603 C CA . PHE A 1 84 ? -4.474 -9.029 -0.461 1.00 93.69 84 PHE A CA 1
ATOM 604 C C . PHE A 1 84 ? -5.447 -9.418 0.649 1.00 93.69 84 PHE A C 1
ATOM 606 O O . PHE A 1 84 ? -6.005 -8.536 1.297 1.00 93.69 84 PHE A O 1
ATOM 613 N N . SER A 1 85 ? -5.615 -10.715 0.914 1.00 92.31 85 SER A N 1
ATOM 614 C CA . SER A 1 85 ? -6.473 -11.193 2.007 1.00 92.31 85 SER A CA 1
ATOM 615 C C . SER A 1 85 ? -6.001 -10.640 3.351 1.00 92.31 85 SER A C 1
ATOM 617 O O . SER A 1 85 ? -6.798 -10.111 4.122 1.00 92.31 85 SER A O 1
ATOM 619 N N . ASN A 1 86 ? -4.689 -10.672 3.595 1.00 94.69 86 ASN A N 1
ATOM 620 C CA . ASN A 1 86 ? -4.087 -10.104 4.796 1.00 94.69 86 ASN A CA 1
ATOM 621 C C . ASN A 1 86 ? -4.224 -8.577 4.850 1.00 94.69 86 ASN A C 1
ATOM 623 O O . ASN A 1 86 ? -4.483 -8.038 5.922 1.00 94.69 86 ASN A O 1
ATOM 627 N N . ALA A 1 87 ? -4.081 -7.878 3.720 1.00 95.56 87 ALA A N 1
ATOM 628 C CA . ALA A 1 87 ? -4.243 -6.427 3.641 1.00 95.56 87 ALA A CA 1
ATOM 629 C C . ALA A 1 87 ? -5.680 -6.006 3.977 1.00 95.56 87 ALA A C 1
ATOM 631 O O . ALA A 1 87 ? -5.886 -5.131 4.813 1.00 95.56 87 ALA A O 1
ATOM 632 N N . ILE A 1 88 ? -6.673 -6.677 3.384 1.00 95.25 88 ILE A N 1
ATOM 633 C CA . ILE A 1 88 ? -8.100 -6.440 3.638 1.00 95.25 88 ILE A CA 1
ATOM 634 C C . ILE A 1 88 ? -8.440 -6.755 5.095 1.00 95.25 88 ILE A C 1
ATOM 636 O O . ILE A 1 88 ? -9.088 -5.951 5.765 1.00 95.25 88 ILE A O 1
ATOM 640 N N . HIS A 1 89 ? -7.978 -7.899 5.605 1.00 94.25 89 HIS A N 1
ATOM 641 C CA . HIS A 1 89 ? -8.173 -8.273 7.001 1.00 94.25 89 HIS A CA 1
ATOM 642 C C . HIS A 1 89 ? -7.558 -7.237 7.949 1.00 94.25 89 HIS A C 1
ATOM 644 O O . HIS A 1 89 ? -8.212 -6.808 8.891 1.00 94.25 89 HIS A O 1
ATOM 650 N N . THR A 1 90 ? -6.342 -6.769 7.666 1.00 94.38 90 THR A N 1
ATOM 651 C CA . THR A 1 90 ? -5.668 -5.747 8.478 1.00 94.38 90 THR A CA 1
ATOM 652 C C . THR A 1 90 ? -6.434 -4.428 8.450 1.00 94.38 90 THR A C 1
ATOM 654 O O . THR A 1 90 ? -6.752 -3.894 9.508 1.00 94.38 90 THR A O 1
ATOM 657 N N . ALA A 1 91 ? -6.802 -3.936 7.264 1.00 95.62 91 ALA A N 1
ATOM 658 C CA . ALA A 1 91 ? -7.533 -2.680 7.126 1.00 95.62 91 ALA A CA 1
ATOM 659 C C . ALA A 1 91 ? -8.891 -2.715 7.844 1.00 95.62 91 ALA A C 1
ATOM 661 O O . ALA A 1 91 ? -9.257 -1.753 8.512 1.00 95.62 91 ALA A O 1
ATOM 662 N N . THR A 1 92 ? -9.621 -3.831 7.738 1.00 93.62 92 THR A N 1
ATOM 663 C CA . THR A 1 92 ? -10.961 -3.976 8.331 1.00 93.62 92 THR A CA 1
ATOM 664 C C . THR A 1 92 ? -10.946 -4.270 9.827 1.00 93.62 92 THR A C 1
ATOM 666 O O . THR A 1 92 ? -11.741 -3.683 10.546 1.00 93.62 92 THR A O 1
ATOM 669 N N . GLN A 1 93 ? -10.062 -5.144 10.318 1.00 94.50 93 GLN A N 1
ATOM 670 C CA . GLN A 1 93 ? -10.020 -5.498 11.743 1.00 94.50 93 GLN A CA 1
ATOM 671 C C . GLN A 1 93 ? -9.321 -4.440 12.592 1.00 94.50 93 GLN A C 1
ATOM 673 O O . GLN A 1 93 ? -9.733 -4.181 13.717 1.00 94.50 93 GLN A O 1
ATOM 678 N N . GLN A 1 94 ? -8.252 -3.838 12.068 1.00 93.56 94 GLN A N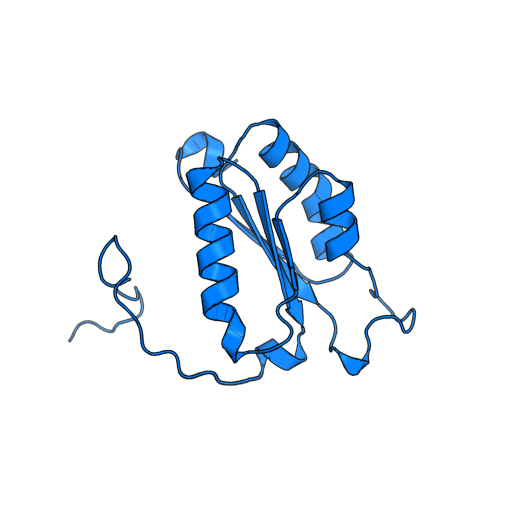 1
ATOM 679 C CA . GLN A 1 94 ? -7.469 -2.847 12.807 1.00 93.56 94 GLN A CA 1
ATOM 680 C C . GLN A 1 94 ? -7.909 -1.415 12.509 1.00 93.56 94 GLN A C 1
ATOM 682 O O . GLN A 1 94 ? -7.316 -0.493 13.060 1.00 93.56 94 GLN A O 1
ATOM 687 N N . HIS A 1 95 ? -8.924 -1.226 11.653 1.00 93.50 95 HIS A N 1
ATOM 688 C CA . HIS A 1 95 ? -9.432 0.091 11.270 1.00 93.50 95 HIS A CA 1
ATOM 689 C C . HIS A 1 95 ? -8.290 1.026 10.859 1.00 93.50 95 HIS A C 1
ATOM 691 O O . HIS A 1 95 ? -8.051 2.076 11.445 1.00 93.50 95 HIS A O 1
ATOM 697 N N . THR A 1 96 ? -7.515 0.584 9.875 1.00 95.44 96 THR A N 1
ATOM 698 C CA . THR A 1 96 ? -6.300 1.279 9.451 1.00 95.44 96 THR A CA 1
ATOM 699 C C . THR A 1 96 ? -6.113 1.193 7.944 1.00 95.44 96 THR A C 1
ATOM 701 O O . THR A 1 96 ? -6.885 0.556 7.218 1.00 95.44 96 THR A O 1
ATOM 704 N N . VAL A 1 97 ? -5.051 1.830 7.466 1.00 97.38 97 VAL A N 1
ATOM 705 C CA . VAL A 1 97 ? -4.656 1.793 6.066 1.00 97.38 97 VAL A CA 1
ATOM 706 C C . VAL A 1 97 ? -3.741 0.600 5.820 1.00 97.38 97 VAL A C 1
ATOM 708 O O . VAL A 1 97 ? -2.753 0.394 6.524 1.00 97.38 97 VAL A O 1
ATOM 711 N N . ALA A 1 98 ? -4.043 -0.168 4.778 1.00 97.81 98 ALA A N 1
ATOM 712 C CA . ALA A 1 98 ? -3.171 -1.205 4.249 1.00 97.81 98 ALA A CA 1
ATOM 713 C C . ALA A 1 98 ? -2.756 -0.849 2.821 1.00 97.81 98 ALA A C 1
ATOM 715 O O . ALA A 1 98 ? -3.594 -0.540 1.978 1.00 97.81 98 ALA A O 1
ATOM 716 N N . HIS A 1 99 ? -1.462 -0.914 2.539 1.00 97.81 99 HIS A N 1
ATOM 717 C CA . HIS A 1 99 ? -0.877 -0.627 1.240 1.00 97.81 99 HIS A CA 1
ATOM 718 C C . HIS A 1 99 ? -0.271 -1.888 0.607 1.00 97.81 99 HIS A C 1
ATOM 720 O O . HIS A 1 99 ? 0.498 -2.621 1.238 1.00 97.81 99 HIS A O 1
ATOM 726 N N . VAL A 1 100 ? -0.593 -2.115 -0.667 1.00 97.25 100 VAL A N 1
ATOM 727 C CA . VAL A 1 100 ? -0.057 -3.203 -1.490 1.00 97.25 100 VAL A CA 1
ATOM 728 C C . VAL A 1 100 ? 0.525 -2.628 -2.778 1.00 97.25 100 VAL A C 1
ATOM 730 O O . VAL A 1 100 ? -0.155 -1.920 -3.517 1.00 97.25 100 VAL A O 1
ATOM 733 N N . ALA A 1 101 ? 1.782 -2.954 -3.061 1.00 95.56 101 ALA A N 1
ATOM 734 C CA . ALA A 1 101 ? 2.510 -2.485 -4.232 1.00 95.56 101 ALA A CA 1
ATOM 735 C C . ALA A 1 101 ? 2.776 -3.642 -5.210 1.00 95.56 101 ALA A C 1
ATOM 737 O O . ALA A 1 101 ? 3.231 -4.705 -4.789 1.00 95.56 101 ALA A O 1
ATOM 738 N N . ILE A 1 102 ? 2.512 -3.450 -6.504 1.00 94.69 102 ILE A N 1
ATOM 739 C CA . ILE A 1 102 ? 2.560 -4.526 -7.507 1.00 94.69 102 ILE A CA 1
ATOM 740 C C . ILE A 1 102 ? 3.490 -4.154 -8.665 1.00 94.69 102 ILE A C 1
ATOM 742 O O . ILE A 1 102 ? 3.188 -3.209 -9.397 1.00 94.69 102 ILE A O 1
ATOM 746 N N . PRO A 1 103 ? 4.601 -4.880 -8.872 1.00 92.50 103 PRO A N 1
ATOM 747 C CA . PRO A 1 103 ? 5.477 -4.695 -10.026 1.00 92.50 103 PRO A CA 1
ATOM 748 C C . PRO A 1 103 ? 4.741 -4.892 -11.349 1.00 92.50 103 PRO A C 1
ATOM 750 O O . PRO A 1 103 ? 3.959 -5.828 -11.506 1.00 92.50 103 PRO A O 1
ATOM 753 N N . VAL A 1 104 ? 5.008 -4.018 -12.321 1.00 90.62 104 VAL A N 1
ATOM 754 C CA . VAL A 1 104 ? 4.347 -4.059 -13.637 1.00 90.62 104 VAL A CA 1
ATOM 755 C C . VAL A 1 104 ? 4.584 -5.368 -14.392 1.00 90.62 104 VAL A C 1
ATOM 757 O O . VAL A 1 104 ? 3.711 -5.806 -15.131 1.00 90.62 104 VAL A O 1
ATOM 760 N N . ASP A 1 105 ? 5.730 -6.015 -14.190 1.00 90.06 105 ASP A N 1
ATOM 761 C CA . ASP A 1 105 ? 6.027 -7.312 -14.795 1.00 90.06 105 ASP A CA 1
ATOM 762 C C . ASP A 1 105 ? 5.176 -8.438 -14.194 1.00 90.06 105 ASP A C 1
ATOM 764 O O . ASP A 1 105 ? 4.818 -9.372 -14.896 1.00 90.06 105 ASP A O 1
ATOM 768 N N . LEU A 1 106 ? 4.769 -8.308 -12.930 1.00 90.06 106 LEU A N 1
ATOM 769 C CA . LEU A 1 106 ? 3.887 -9.264 -12.264 1.00 90.06 106 LEU A CA 1
ATOM 770 C C . LEU A 1 106 ? 2.416 -9.068 -12.662 1.00 90.06 106 LEU A C 1
ATOM 772 O O . LEU A 1 106 ? 1.651 -10.025 -12.684 1.00 90.06 106 LEU A O 1
ATOM 776 N N . LEU A 1 107 ? 2.018 -7.845 -13.030 1.00 82.19 107 LEU A N 1
ATOM 777 C CA . LEU A 1 107 ? 0.672 -7.561 -13.551 1.00 82.19 107 LEU A CA 1
ATOM 778 C C . LEU A 1 107 ? 0.381 -8.251 -14.891 1.00 82.19 107 LEU A C 1
ATOM 780 O O . LEU A 1 107 ? -0.781 -8.369 -15.273 1.00 82.19 107 LEU A O 1
ATOM 784 N N . GLN A 1 108 ? 1.420 -8.668 -15.614 1.00 81.56 108 GLN A N 1
ATOM 785 C CA . GLN A 1 108 ? 1.293 -9.375 -16.889 1.00 81.56 108 GLN A CA 1
ATOM 786 C C . GLN A 1 108 ? 1.175 -10.895 -16.711 1.00 81.56 108 GLN A C 1
ATOM 788 O O . GLN A 1 108 ? 0.778 -11.586 -17.651 1.00 81.56 108 GLN A O 1
ATOM 793 N N . ASP A 1 109 ? 1.480 -11.417 -15.521 1.00 81.38 109 ASP A N 1
ATOM 794 C CA . ASP A 1 109 ? 1.424 -12.846 -15.240 1.00 81.38 109 ASP A CA 1
ATOM 795 C C . ASP A 1 109 ? -0.023 -13.306 -15.019 1.00 81.38 109 ASP A C 1
ATOM 797 O O . ASP A 1 109 ? -0.764 -12.780 -14.185 1.00 81.38 109 ASP A O 1
ATOM 801 N N . MET A 1 110 ? -0.424 -14.354 -15.739 1.00 72.88 110 MET A N 1
ATOM 802 C CA . MET A 1 110 ? -1.719 -15.002 -15.539 1.00 72.88 110 MET A CA 1
ATOM 803 C C . MET A 1 110 ? -1.630 -15.988 -14.376 1.00 72.88 110 MET A C 1
ATOM 805 O O . MET A 1 110 ? -0.936 -17.003 -14.456 1.00 72.88 110 MET A O 1
ATOM 809 N N . VAL A 1 111 ? -2.381 -15.724 -13.308 1.00 74.75 111 VAL A N 1
ATOM 810 C CA . VAL A 1 111 ? -2.479 -16.619 -12.149 1.00 74.75 111 VAL A CA 1
ATOM 811 C C . VAL A 1 111 ? -3.857 -17.261 -12.121 1.00 74.75 111 VAL A C 1
ATOM 813 O O . VAL A 1 111 ? -4.876 -16.573 -12.105 1.00 74.75 111 VAL A O 1
ATOM 816 N N . SER A 1 112 ? -3.896 -18.593 -12.076 1.00 69.81 112 SER A N 1
ATOM 817 C CA . SER A 1 112 ? -5.125 -19.312 -11.747 1.00 69.81 112 SER A CA 1
ATOM 818 C C . SER A 1 112 ? -5.251 -19.405 -10.231 1.00 69.81 112 SER A C 1
ATOM 820 O O . SER A 1 112 ? -4.388 -19.944 -9.540 1.00 69.81 112 SER A O 1
ATOM 822 N N . VAL A 1 113 ? -6.330 -18.840 -9.704 1.00 67.62 113 VAL A N 1
ATOM 823 C CA . VAL A 1 113 ? -6.652 -18.901 -8.281 1.00 67.62 113 VAL A CA 1
ATOM 824 C C . VAL A 1 113 ? -7.919 -19.722 -8.147 1.00 67.62 113 VAL A C 1
ATOM 826 O O . VAL A 1 113 ? -8.948 -19.381 -8.730 1.00 67.62 113 VAL A O 1
ATOM 829 N N . ALA A 1 114 ? -7.861 -20.797 -7.363 1.00 66.38 114 ALA A N 1
ATOM 830 C CA . ALA A 1 114 ? -9.077 -21.445 -6.906 1.00 66.38 114 ALA A CA 1
ATOM 831 C C . ALA A 1 114 ? -9.816 -20.445 -6.011 1.00 66.38 114 ALA A C 1
ATOM 833 O O . ALA A 1 114 ? -9.315 -20.091 -4.941 1.00 66.38 114 ALA A O 1
ATOM 834 N N . CYS A 1 115 ? -10.970 -19.953 -6.466 1.00 56.66 115 CYS A N 1
ATOM 835 C CA . CYS A 1 115 ? -11.823 -19.097 -5.654 1.00 56.66 115 CYS A CA 1
ATOM 836 C C . CYS A 1 115 ? -12.247 -19.917 -4.431 1.00 56.66 115 CYS A C 1
ATOM 838 O O . CYS A 1 115 ? -13.058 -20.834 -4.537 1.00 56.66 115 CYS A O 1
ATOM 840 N N . ARG A 1 116 ? -11.607 -19.667 -3.286 1.00 58.59 116 ARG A N 1
ATOM 841 C CA . ARG A 1 116 ? -12.078 -20.207 -2.016 1.00 58.59 116 ARG A CA 1
ATOM 842 C C . ARG A 1 116 ? -13.185 -19.280 -1.531 1.00 58.59 116 ARG A C 1
ATOM 844 O O . ARG A 1 116 ? -12.943 -18.071 -1.498 1.00 58.59 116 ARG A O 1
ATOM 851 N N . PRO A 1 117 ? -14.356 -19.814 -1.149 1.00 53.78 117 PRO A N 1
ATOM 852 C CA . PRO A 1 117 ? -15.409 -18.990 -0.582 1.00 53.78 117 PRO A CA 1
ATOM 853 C C . PRO A 1 117 ? -14.841 -18.268 0.639 1.00 53.78 117 PRO A C 1
ATOM 855 O O . PRO A 1 117 ? -14.236 -18.883 1.524 1.00 53.78 117 PRO A O 1
ATOM 858 N N . GLY A 1 118 ? -14.966 -16.942 0.646 1.00 52.22 118 GLY A N 1
ATOM 859 C CA . GLY A 1 118 ? -14.594 -16.150 1.808 1.00 52.22 118 GLY A CA 1
ATOM 860 C C . GLY A 1 118 ? -15.556 -16.429 2.969 1.00 52.22 118 GLY A C 1
ATOM 861 O O . GLY A 1 118 ? -16.636 -16.986 2.761 1.00 52.22 118 GLY A O 1
ATOM 862 N N . PRO A 1 119 ? -15.240 -15.975 4.193 1.00 47.75 119 PRO A N 1
ATOM 863 C CA . PRO A 1 119 ? -16.166 -16.052 5.331 1.00 47.75 119 PRO A CA 1
ATOM 864 C C . PRO A 1 119 ? -17.491 -15.291 5.103 1.00 47.75 119 PRO A C 1
ATOM 866 O O . PRO A 1 119 ? -18.419 -15.435 5.891 1.00 47.75 119 PRO A O 1
ATOM 869 N N . PHE A 1 120 ? -17.593 -14.517 4.017 1.00 49.53 120 PHE A N 1
ATOM 870 C CA . PHE A 1 120 ? -18.777 -13.773 3.580 1.00 49.53 120 PHE A CA 1
ATOM 871 C C . PHE A 1 120 ? -19.480 -14.386 2.346 1.00 49.53 120 PHE A C 1
ATOM 873 O O . PHE A 1 120 ? -20.309 -13.722 1.730 1.00 49.53 120 PHE A O 1
ATOM 880 N N . GLY A 1 121 ? -19.176 -15.641 1.986 1.00 45.31 121 GLY A N 1
ATOM 881 C CA . GLY A 1 121 ? -19.699 -16.307 0.785 1.00 45.31 121 GLY A CA 1
ATOM 882 C C . GLY A 1 121 ? -18.880 -16.015 -0.477 1.00 45.31 121 GLY A C 1
ATOM 883 O O . GLY A 1 121 ? -17.869 -15.307 -0.431 1.00 45.31 121 GLY A O 1
ATOM 884 N N . ASP A 1 122 ? -19.286 -16.600 -1.607 1.00 47.44 122 ASP A N 1
ATOM 885 C CA . ASP A 1 122 ? -18.668 -16.327 -2.905 1.00 47.44 122 ASP A CA 1
ATOM 886 C C . ASP A 1 122 ? -18.791 -14.836 -3.233 1.00 47.44 122 ASP A C 1
ATOM 888 O O . ASP A 1 122 ? -19.880 -14.257 -3.192 1.00 47.44 122 ASP A O 1
ATOM 892 N N . ILE A 1 123 ? -17.672 -14.211 -3.608 1.00 49.88 123 ILE A N 1
ATOM 893 C CA . ILE A 1 123 ? -17.709 -12.913 -4.278 1.00 49.88 123 ILE A CA 1
ATOM 894 C C . ILE A 1 123 ? -18.351 -13.188 -5.634 1.00 49.88 123 ILE A C 1
ATOM 896 O O . ILE A 1 123 ? -17.677 -13.605 -6.577 1.00 49.88 123 ILE A O 1
ATOM 900 N N . VAL A 1 124 ? -19.670 -13.015 -5.726 1.00 45.56 124 VAL A N 1
ATOM 901 C CA . VAL A 1 124 ? -20.378 -13.074 -7.001 1.00 45.56 124 VAL A CA 1
ATOM 902 C C . VAL A 1 124 ? -19.754 -11.990 -7.865 1.00 45.56 124 VAL A C 1
ATOM 904 O O . VAL A 1 124 ? -19.956 -10.799 -7.628 1.00 45.56 124 VAL A O 1
ATOM 907 N N . SER A 1 125 ? -18.932 -12.401 -8.829 1.00 41.22 125 SER A N 1
ATOM 908 C CA . SER A 1 125 ? -18.379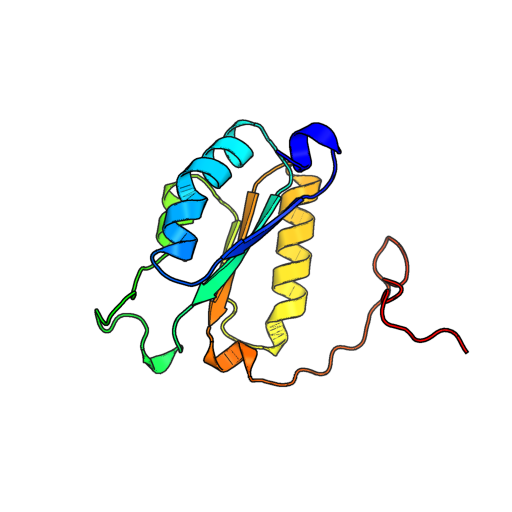 -11.492 -9.820 1.00 41.22 125 SER A CA 1
ATOM 909 C C . SER A 1 125 ? -19.547 -10.702 -10.417 1.00 41.22 125 SER A C 1
ATOM 911 O O . SER A 1 125 ? -20.448 -11.321 -10.989 1.00 41.22 125 SER A O 1
ATOM 913 N N . PRO A 1 126 ? -19.559 -9.357 -10.351 1.00 44.47 126 PRO A N 1
ATOM 914 C CA . PRO A 1 126 ? -20.565 -8.565 -11.057 1.00 44.47 126 PRO A CA 1
ATOM 915 C C . PRO A 1 126 ? -20.463 -8.743 -12.585 1.00 44.47 126 PRO A C 1
ATOM 917 O O . PRO A 1 126 ? -21.324 -8.272 -13.321 1.00 44.47 126 PRO A O 1
ATOM 920 N N . PHE A 1 127 ? -19.424 -9.443 -13.058 1.00 47.00 127 PHE A N 1
ATOM 921 C CA . PHE A 1 127 ? -19.179 -9.810 -14.447 1.00 47.00 127 PHE A CA 1
ATOM 922 C C . PHE A 1 127 ? -19.548 -11.266 -14.783 1.00 47.00 127 PHE A C 1
ATOM 924 O O . PHE A 1 127 ? -19.374 -11.691 -15.928 1.00 47.00 127 PHE A O 1
ATOM 931 N N . ALA A 1 128 ? -20.056 -12.049 -13.823 1.00 45.69 128 ALA A N 1
ATOM 932 C CA . ALA A 1 128 ? -20.673 -13.332 -14.128 1.00 45.69 128 ALA A CA 1
ATOM 933 C C . ALA A 1 128 ? -21.952 -13.051 -14.927 1.00 45.69 128 ALA A C 1
ATOM 935 O O . ALA A 1 128 ? -22.971 -12.636 -14.372 1.00 45.69 128 ALA A O 1
ATOM 936 N N . ARG A 1 129 ? -21.864 -13.207 -16.255 1.00 40.75 129 ARG A N 1
ATOM 937 C CA . ARG A 1 129 ? -23.015 -13.137 -17.158 1.00 40.75 129 ARG A CA 1
ATOM 938 C C . ARG A 1 129 ? -24.122 -14.014 -16.578 1.00 40.75 129 ARG A C 1
ATOM 940 O O . ARG A 1 129 ? -23.934 -15.219 -16.426 1.00 40.75 129 ARG A O 1
ATOM 947 N N . ARG A 1 130 ? -25.251 -13.395 -16.229 1.00 35.75 130 ARG A N 1
ATOM 948 C CA . ARG A 1 130 ? -26.482 -14.137 -15.954 1.00 35.75 130 ARG A CA 1
ATOM 949 C C . ARG A 1 130 ? -26.894 -14.867 -17.247 1.00 35.75 130 ARG A C 1
ATOM 951 O O . ARG A 1 130 ? -26.672 -14.287 -18.314 1.00 35.75 130 ARG A O 1
ATOM 958 N N . PRO A 1 131 ? -27.393 -16.112 -17.152 1.00 50.62 131 PRO A N 1
ATOM 959 C CA . PRO A 1 131 ? -27.863 -16.873 -18.308 1.00 50.62 131 PRO A CA 1
ATOM 960 C C . PRO A 1 131 ? -29.022 -16.173 -19.025 1.00 50.62 131 PRO A C 1
ATOM 962 O O . PRO A 1 131 ? -29.777 -15.435 -18.348 1.00 50.62 131 PRO A O 1
#

Organism: NCBI:txid73025

InterPro domains:
  IPR012001 Thiamine pyrophosphate enzyme, N-terminal TPP-binding domain [PF02776] (1-62)
  IPR029061 Thiamin diphosphate-binding fold [SSF52518] (1-114)
  IPR045229 Thiamine pyrophosphate enzyme [PTHR18968] (1-111)

Secondary structure (DSSP, 8-state):
-HHHHHSS-EEEEE-TTHHHHHHHHHHHHHHHTT--EEEEEEE--GGGTTS--TT---HHHHHHHTT-SEEEE--SGGGHHHHHHHHHHHHHHTTSEEEEEEETTGGGS------PPBTTB----TTS---

pLDDT: mean 85.55, std 15.98, range [35.75, 97.81]

Sequence (131 aa):
GMAKLTGGLACCVATSGPGATNLTTGLVDAAADFLPVLAITGLKARRDLGHRQFQDINQIAMFQNAGISFSKGIWDSKEAVTIFSNAIHTATQQHTVAHVAIPVDLLQDMVSVACRPGPFGDIVSPFARRP

Foldseek 3Di:
DVQVVPVDEEEDEFEAAPRLVVCLVVQLVQQVVLGQYEYEYEDEAPVCAPVPDVRNDPSQVVNCVSVQVARDEDPDLVCVVVSVVVQNCCSNVRSHYHYYYYYPVSVPDDDDDDQDQDPVGGPPPPPPDDD